Protein AF-A0A952LU15-F1 (afdb_monomer_lite)

Structure (mmCIF, N/CA/C/O backbone):
data_AF-A0A952LU15-F1
#
_entry.id   AF-A0A952LU15-F1
#
loop_
_atom_site.group_PDB
_atom_site.id
_atom_site.type_symbol
_atom_site.label_atom_id
_atom_site.label_alt_id
_atom_site.label_comp_id
_atom_site.label_asym_id
_atom_site.label_entity_id
_atom_site.label_seq_id
_atom_site.pdbx_PDB_ins_code
_atom_site.Cartn_x
_atom_site.Cartn_y
_atom_site.Cartn_z
_atom_site.occupancy
_atom_site.B_iso_or_equiv
_atom_site.auth_seq_id
_atom_site.auth_comp_id
_atom_site.auth_asym_id
_atom_site.auth_atom_id
_atom_site.pdbx_PDB_model_num
ATOM 1 N N . MET A 1 1 ? -23.553 -7.574 -10.386 1.00 35.62 1 MET A N 1
ATOM 2 C CA . MET A 1 1 ? -23.518 -7.958 -8.963 1.00 35.62 1 MET A CA 1
ATOM 3 C C . MET A 1 1 ? -22.961 -6.761 -8.238 1.00 35.62 1 MET A C 1
ATOM 5 O O . MET A 1 1 ? -21.798 -6.446 -8.437 1.00 35.62 1 MET A O 1
ATOM 9 N N . GLU A 1 2 ? -23.828 -6.014 -7.565 1.00 36.66 2 GLU A N 1
ATOM 10 C CA . GLU A 1 2 ? -23.420 -4.879 -6.743 1.00 36.66 2 GLU A CA 1
ATOM 11 C C . GLU A 1 2 ? -22.702 -5.457 -5.524 1.00 36.66 2 GLU A C 1
ATOM 13 O O . GLU A 1 2 ? -23.318 -6.110 -4.684 1.00 36.66 2 GLU A O 1
ATOM 18 N N . ASP A 1 3 ? -21.378 -5.313 -5.493 1.00 40.78 3 ASP A N 1
ATOM 19 C CA . ASP A 1 3 ? -20.584 -5.564 -4.296 1.00 40.78 3 ASP A CA 1
ATOM 20 C C . ASP A 1 3 ? -20.929 -4.441 -3.316 1.00 40.78 3 ASP A C 1
ATOM 22 O O . ASP A 1 3 ? -20.368 -3.344 -3.359 1.00 40.78 3 ASP A O 1
ATOM 26 N N . HIS A 1 4 ? -21.978 -4.659 -2.520 1.00 43.88 4 HIS A N 1
ATOM 27 C CA . HIS A 1 4 ? -22.275 -3.810 -1.380 1.00 43.88 4 HIS A CA 1
ATOM 28 C C . HIS A 1 4 ? -21.089 -3.939 -0.430 1.00 43.88 4 HIS A C 1
ATOM 30 O O . HIS A 1 4 ? -21.000 -4.901 0.332 1.00 43.88 4 HIS A O 1
ATOM 36 N N . GLY A 1 5 ? -20.159 -2.986 -0.550 1.00 58.34 5 GLY A N 1
ATOM 37 C CA . GLY A 1 5 ? -18.981 -2.879 0.293 1.00 58.34 5 GLY A CA 1
ATOM 38 C C . GLY A 1 5 ? -19.367 -3.140 1.741 1.00 58.34 5 GLY A C 1
ATOM 39 O O . GLY A 1 5 ? -20.328 -2.567 2.260 1.00 58.34 5 GLY A O 1
ATOM 40 N N . LYS A 1 6 ? -18.676 -4.099 2.355 1.00 68.69 6 LYS A N 1
ATOM 41 C CA . LYS A 1 6 ? -18.930 -4.476 3.737 1.00 68.69 6 LYS A CA 1
ATOM 42 C C . LYS A 1 6 ? -18.728 -3.233 4.606 1.00 68.69 6 LYS A C 1
ATOM 44 O O . LYS A 1 6 ? -17.612 -2.725 4.709 1.00 68.69 6 LYS A O 1
ATOM 49 N N . VAL A 1 7 ? -19.812 -2.752 5.207 1.00 76.88 7 VAL A N 1
ATOM 50 C CA . VAL A 1 7 ? -19.779 -1.608 6.120 1.00 76.88 7 VAL A CA 1
ATOM 51 C C . VAL A 1 7 ? -19.008 -2.021 7.369 1.00 76.88 7 VAL A C 1
ATOM 53 O O . VAL A 1 7 ? -19.266 -3.077 7.945 1.00 76.88 7 VAL A O 1
ATOM 56 N N . ILE A 1 8 ? -18.032 -1.206 7.767 1.00 81.44 8 ILE A N 1
ATOM 57 C CA . ILE A 1 8 ? -17.241 -1.449 8.974 1.00 81.44 8 ILE A CA 1
ATOM 58 C C . ILE A 1 8 ? -18.036 -0.927 10.170 1.00 81.44 8 ILE A C 1
ATOM 60 O O . ILE A 1 8 ? -18.213 0.286 10.330 1.00 81.44 8 ILE A O 1
ATOM 64 N N . GLU A 1 9 ? -18.501 -1.841 11.018 1.00 82.75 9 GLU A N 1
ATOM 65 C CA . GLU A 1 9 ? -19.379 -1.517 12.146 1.00 82.75 9 GLU A CA 1
ATOM 66 C C . GLU A 1 9 ? -18.651 -1.579 13.494 1.00 82.75 9 GLU A C 1
ATOM 68 O O . GLU A 1 9 ? -19.088 -0.960 14.470 1.00 82.75 9 GLU A O 1
ATOM 73 N N . THR A 1 10 ? -17.514 -2.281 13.555 1.00 85.69 10 THR A N 1
ATOM 74 C CA . THR A 1 10 ? -16.775 -2.517 14.803 1.00 85.69 10 THR A CA 1
ATOM 75 C C . THR A 1 10 ? -15.295 -2.113 14.726 1.00 85.69 10 THR A C 1
ATOM 77 O O . THR A 1 10 ? -14.683 -2.179 13.655 1.00 85.69 10 THR A O 1
ATOM 80 N N . PRO A 1 11 ? -14.670 -1.739 15.864 1.00 84.56 11 PRO A N 1
ATOM 81 C CA . PRO A 1 11 ? -13.227 -1.491 15.927 1.00 84.56 11 PRO A CA 1
ATOM 82 C C . PRO A 1 11 ? -12.385 -2.696 15.487 1.00 84.56 11 PRO A C 1
ATOM 84 O O . PRO A 1 11 ? -11.364 -2.529 14.827 1.00 84.56 11 PRO A O 1
ATOM 87 N N . THR A 1 12 ? -12.829 -3.914 15.802 1.00 87.88 12 THR A N 1
ATOM 88 C CA . THR A 1 12 ? -12.142 -5.156 15.422 1.00 87.88 12 THR A CA 1
ATOM 89 C C . THR A 1 12 ? -12.147 -5.376 13.911 1.00 87.88 12 THR A C 1
ATOM 91 O O . THR A 1 12 ? -11.122 -5.736 13.334 1.00 87.88 12 THR A O 1
ATOM 94 N N . GLU A 1 13 ? -13.275 -5.117 13.243 1.00 87.81 13 GLU A N 1
ATOM 95 C CA . GLU A 1 13 ? -13.348 -5.172 11.779 1.00 87.81 13 GLU A CA 1
ATOM 96 C C . GLU A 1 13 ? -12.461 -4.114 11.131 1.00 87.81 13 GLU A C 1
ATOM 98 O O . GLU A 1 13 ? -11.756 -4.422 10.172 1.00 87.81 13 GLU A O 1
ATOM 103 N N . LEU A 1 14 ? -12.426 -2.900 11.691 1.00 87.94 14 LEU A N 1
ATOM 104 C CA . LEU A 1 14 ? -11.531 -1.845 11.221 1.00 87.94 14 LEU A CA 1
ATOM 105 C C . LEU A 1 14 ? -10.063 -2.278 11.312 1.00 87.94 14 LEU A C 1
ATOM 107 O O . LEU A 1 14 ? -9.320 -2.132 10.346 1.00 87.94 14 LEU A O 1
ATOM 111 N N . VAL A 1 15 ? -9.647 -2.852 12.445 1.00 89.44 15 VAL A N 1
ATOM 112 C CA . VAL A 1 15 ? -8.288 -3.386 12.624 1.00 89.44 15 VAL A CA 1
ATOM 113 C C . VAL A 1 15 ? -7.988 -4.486 11.605 1.00 89.44 15 VAL A C 1
ATOM 115 O O . VAL A 1 15 ? -6.908 -4.484 11.019 1.00 89.44 15 VAL A O 1
ATOM 118 N N . SER A 1 16 ? -8.925 -5.405 11.358 1.00 90.19 16 SER A N 1
ATOM 119 C CA . SER A 1 16 ? -8.748 -6.467 10.359 1.00 90.19 16 SER A CA 1
ATOM 120 C C . SER A 1 16 ? -8.522 -5.895 8.959 1.00 90.19 16 SER A C 1
ATOM 122 O O . SER A 1 16 ? -7.542 -6.249 8.309 1.00 90.19 16 SER A O 1
ATOM 124 N N . VAL A 1 17 ? -9.380 -4.968 8.525 1.00 89.81 17 VAL A N 1
ATOM 125 C CA . VAL A 1 17 ? -9.277 -4.332 7.203 1.00 89.81 17 VAL A CA 1
ATOM 126 C C . VAL A 1 17 ? -7.977 -3.531 7.078 1.00 89.81 17 VAL A C 1
ATOM 128 O O . VAL A 1 17 ? -7.338 -3.558 6.030 1.00 89.81 17 VAL A O 1
ATOM 131 N N . LEU A 1 18 ? -7.538 -2.852 8.142 1.00 90.19 18 LEU A N 1
ATOM 132 C CA . LEU A 1 18 ? -6.274 -2.111 8.152 1.00 90.19 18 LEU A CA 1
ATOM 133 C C . LEU A 1 18 ? -5.040 -3.025 8.095 1.00 90.19 18 LEU A C 1
ATOM 135 O O . LEU A 1 18 ? -4.059 -2.667 7.444 1.00 90.19 18 LEU A O 1
ATOM 139 N N . ASN A 1 19 ? -5.075 -4.201 8.728 1.00 91.94 19 ASN A N 1
ATOM 140 C CA . ASN A 1 19 ? -4.007 -5.197 8.576 1.00 91.94 19 ASN A CA 1
ATOM 141 C C . ASN A 1 19 ? -3.934 -5.697 7.127 1.00 91.94 19 ASN A C 1
ATOM 143 O O . ASN A 1 19 ? -2.853 -5.711 6.541 1.00 91.94 19 ASN A O 1
ATOM 147 N N . ASP A 1 20 ? -5.080 -6.035 6.527 1.00 90.06 20 ASP A N 1
ATOM 148 C CA . ASP A 1 20 ? -5.144 -6.447 5.121 1.00 90.06 20 ASP A CA 1
ATOM 149 C C . ASP A 1 20 ? -4.645 -5.338 4.190 1.00 90.06 20 ASP A C 1
ATOM 151 O O . ASP A 1 20 ? -3.932 -5.601 3.223 1.00 90.06 20 ASP A O 1
ATOM 155 N N . PHE A 1 21 ? -4.983 -4.083 4.493 1.00 91.31 21 PHE A N 1
ATOM 156 C CA . PHE A 1 21 ? -4.515 -2.931 3.732 1.00 91.31 21 PHE A CA 1
ATOM 157 C C . PHE A 1 21 ? -3.003 -2.730 3.863 1.00 91.31 21 PHE A C 1
ATOM 159 O O . PHE A 1 21 ? -2.339 -2.472 2.861 1.00 91.31 21 PHE A O 1
ATOM 166 N N . THR A 1 22 ? -2.448 -2.921 5.062 1.00 91.38 22 THR A N 1
ATOM 167 C CA . THR A 1 22 ? -0.998 -2.856 5.307 1.00 91.38 22 THR A CA 1
ATOM 168 C C . THR A 1 22 ? -0.264 -3.908 4.476 1.00 91.38 22 THR A C 1
ATOM 170 O O . THR A 1 22 ? 0.638 -3.560 3.721 1.00 91.38 22 THR A O 1
ATOM 173 N N . ALA A 1 23 ? -0.722 -5.163 4.513 1.00 90.62 23 ALA A N 1
ATOM 174 C CA . ALA A 1 23 ? -0.133 -6.252 3.732 1.00 90.62 23 ALA A CA 1
ATOM 175 C C . ALA A 1 23 ? -0.181 -5.982 2.216 1.00 90.62 23 ALA A C 1
ATOM 177 O O . ALA A 1 23 ? 0.747 -6.307 1.480 1.00 90.62 23 ALA A O 1
ATOM 178 N N . VAL A 1 24 ? -1.252 -5.353 1.720 1.00 92.06 24 VAL A N 1
ATOM 179 C CA . VAL A 1 24 ? -1.347 -4.961 0.304 1.00 92.06 24 VAL A CA 1
ATOM 180 C C . VAL A 1 24 ? -0.351 -3.858 -0.054 1.00 92.06 24 VAL A C 1
ATOM 182 O O . VAL A 1 24 ? 0.196 -3.885 -1.155 1.00 92.06 24 VAL A O 1
ATOM 185 N N . LEU A 1 25 ? -0.088 -2.907 0.845 1.00 90.56 25 LEU A N 1
ATOM 186 C CA . LEU A 1 25 ? 0.926 -1.875 0.619 1.00 90.56 25 LEU A CA 1
ATOM 187 C C . LEU A 1 25 ? 2.349 -2.452 0.633 1.00 90.56 25 LEU A C 1
ATOM 189 O O . LEU A 1 25 ? 3.185 -2.000 -0.145 1.00 90.56 25 LEU A O 1
ATOM 193 N N . GLU A 1 26 ? 2.620 -3.465 1.454 1.00 90.50 26 GLU A N 1
ATOM 194 C CA . GLU A 1 26 ? 3.895 -4.197 1.431 1.00 90.50 26 GLU A CA 1
ATOM 195 C C . GLU A 1 26 ? 4.074 -4.952 0.104 1.00 90.50 26 GLU A C 1
ATOM 197 O O . GLU A 1 26 ? 5.098 -4.808 -0.561 1.00 90.50 26 GLU A O 1
ATOM 202 N N . LEU A 1 27 ? 3.038 -5.661 -0.362 1.00 89.69 27 LEU A N 1
ATOM 203 C CA . LEU A 1 27 ? 3.055 -6.321 -1.676 1.00 89.69 27 LEU A CA 1
ATOM 204 C C . LEU A 1 27 ? 3.216 -5.324 -2.836 1.00 89.69 27 LEU A C 1
ATOM 206 O O . LEU A 1 27 ? 3.870 -5.626 -3.834 1.00 89.69 27 LEU A O 1
ATOM 210 N N . GLU A 1 28 ? 2.633 -4.126 -2.725 1.00 88.31 28 GLU A N 1
ATOM 211 C CA . GLU A 1 28 ? 2.842 -3.032 -3.684 1.00 88.31 28 GLU A CA 1
ATOM 212 C C . GLU A 1 28 ? 4.305 -2.587 -3.697 1.00 88.31 28 GLU A C 1
ATOM 214 O O . GLU A 1 28 ? 4.877 -2.408 -4.771 1.00 88.31 28 GLU A O 1
ATOM 219 N N . GLN A 1 29 ? 4.929 -2.461 -2.526 1.00 88.44 29 GLN A N 1
ATOM 220 C CA . GLN A 1 29 ? 6.338 -2.104 -2.406 1.00 88.44 29 GLN A CA 1
ATOM 221 C C . GLN A 1 29 ? 7.234 -3.140 -3.097 1.00 88.44 29 GLN A C 1
ATOM 223 O O . GLN A 1 29 ? 8.092 -2.776 -3.903 1.00 88.44 29 GLN A O 1
ATOM 228 N N . GLU A 1 30 ? 6.997 -4.430 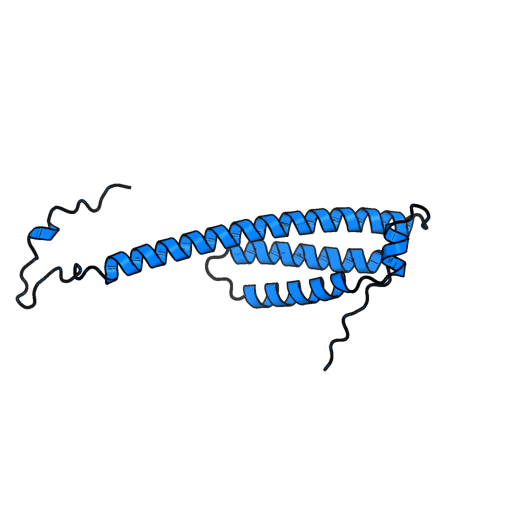-2.847 1.00 88.00 30 GLU A N 1
ATOM 229 C CA . GLU A 1 30 ? 7.716 -5.531 -3.498 1.00 88.00 30 GLU A CA 1
ATOM 230 C C . GLU A 1 30 ? 7.523 -5.517 -5.021 1.00 88.00 30 GLU A C 1
ATOM 232 O O . GLU A 1 30 ? 8.491 -5.616 -5.780 1.00 88.00 30 GLU A O 1
ATOM 237 N N . ALA A 1 31 ? 6.285 -5.320 -5.483 1.00 86.75 31 ALA A N 1
ATOM 238 C CA . ALA A 1 31 ? 5.965 -5.232 -6.903 1.00 86.75 31 ALA A CA 1
ATOM 239 C C . ALA A 1 31 ? 6.645 -4.037 -7.594 1.00 86.75 31 ALA A C 1
ATOM 241 O O . ALA A 1 31 ? 7.055 -4.161 -8.746 1.00 86.75 31 ALA A O 1
ATOM 242 N N . LEU A 1 32 ? 6.784 -2.898 -6.907 1.00 84.75 32 LEU A N 1
ATOM 243 C CA . LEU A 1 32 ? 7.440 -1.692 -7.428 1.00 84.75 32 LEU A CA 1
ATOM 244 C C . LEU A 1 32 ? 8.968 -1.801 -7.483 1.00 84.75 32 LEU A C 1
ATOM 246 O O . LEU A 1 32 ? 9.598 -1.091 -8.271 1.00 84.75 32 LEU A O 1
ATOM 250 N N . LEU A 1 33 ? 9.559 -2.663 -6.654 1.00 86.00 33 LEU A N 1
ATOM 251 C CA . LEU A 1 33 ? 10.988 -2.976 -6.677 1.00 86.00 33 LEU A CA 1
ATOM 252 C C . LEU A 1 33 ? 11.334 -4.052 -7.719 1.00 86.00 33 LEU A C 1
ATOM 254 O O . LEU A 1 33 ? 12.490 -4.153 -8.137 1.00 86.00 33 LEU A O 1
ATOM 258 N N . ALA A 1 34 ? 10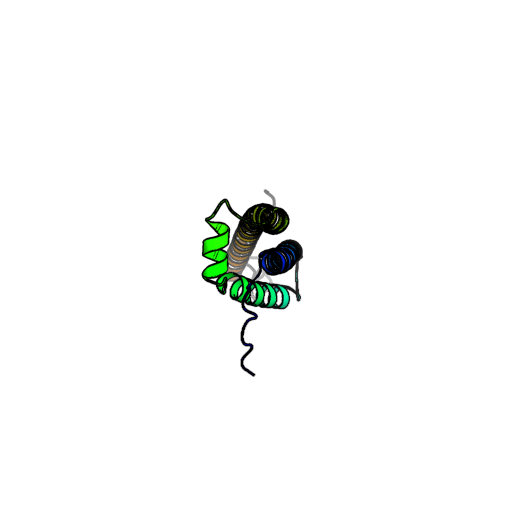.353 -4.841 -8.162 1.00 83.69 34 ALA A N 1
ATOM 259 C CA . ALA A 1 34 ? 10.549 -5.868 -9.174 1.00 83.69 34 ALA A CA 1
ATOM 260 C C . ALA A 1 34 ? 10.651 -5.270 -10.602 1.00 83.69 34 ALA A C 1
ATOM 262 O O . ALA A 1 34 ? 9.868 -4.391 -10.961 1.00 83.69 34 ALA A O 1
ATOM 263 N N . PRO A 1 35 ? 11.555 -5.771 -11.473 1.00 68.56 35 PRO A N 1
ATOM 264 C CA . PRO A 1 35 ? 11.753 -5.238 -12.832 1.00 68.56 35 PRO A CA 1
ATOM 265 C C . PRO A 1 35 ? 10.545 -5.383 -13.774 1.00 68.56 35 PRO A C 1
ATOM 267 O O . PRO A 1 35 ? 10.428 -4.635 -14.742 1.00 68.56 35 PRO A O 1
ATOM 270 N N . ALA A 1 36 ? 9.674 -6.361 -13.515 1.00 66.38 36 ALA A N 1
ATOM 271 C CA . ALA A 1 36 ? 8.435 -6.610 -14.246 1.00 66.38 36 ALA A CA 1
ATOM 272 C C . ALA A 1 36 ? 7.466 -7.357 -13.319 1.00 66.38 36 ALA A C 1
ATOM 274 O O . ALA A 1 36 ? 7.593 -8.566 -13.130 1.00 66.38 36 ALA A O 1
ATOM 275 N N . SER A 1 37 ? 6.534 -6.636 -12.694 1.00 70.44 37 SER A N 1
ATOM 276 C CA . SER A 1 37 ? 5.527 -7.249 -11.825 1.00 70.44 37 SER A CA 1
ATOM 277 C C . SER A 1 37 ? 4.190 -7.368 -12.547 1.00 70.44 37 SER A C 1
ATOM 279 O O . SER A 1 37 ? 3.455 -6.394 -12.680 1.00 70.44 37 SER A O 1
ATOM 281 N N . GLU A 1 38 ? 3.846 -8.590 -12.956 1.00 72.31 38 GLU A N 1
ATOM 282 C CA . GLU A 1 38 ? 2.510 -8.945 -13.469 1.00 72.31 38 GLU A CA 1
ATOM 283 C C . GLU A 1 38 ? 1.411 -8.824 -12.394 1.00 72.31 38 GLU A C 1
ATOM 285 O O . GLU A 1 38 ? 0.222 -8.900 -12.686 1.00 72.31 38 GLU A O 1
ATOM 290 N N . HIS A 1 39 ? 1.800 -8.617 -11.133 1.00 76.50 39 HIS A N 1
ATOM 291 C CA . HIS A 1 39 ? 0.898 -8.612 -9.985 1.00 76.50 39 HIS A CA 1
ATOM 292 C C . HIS A 1 39 ? 0.445 -7.201 -9.589 1.00 76.50 39 HIS A C 1
ATOM 294 O O . HIS A 1 39 ? -0.420 -7.069 -8.722 1.00 76.50 39 HIS A O 1
ATOM 300 N N . LEU A 1 40 ? 0.992 -6.149 -10.214 1.00 79.69 40 LEU A N 1
ATOM 301 C CA . LEU A 1 40 ? 0.699 -4.763 -9.842 1.00 79.69 40 LEU A CA 1
ATOM 302 C C . LEU A 1 40 ? -0.793 -4.425 -10.003 1.00 79.69 40 LEU A C 1
ATOM 304 O O . LEU A 1 40 ? -1.373 -3.822 -9.106 1.00 79.69 40 LEU A O 1
ATOM 308 N N . ASP A 1 41 ? -1.445 -4.889 -11.072 1.00 82.62 41 ASP A N 1
ATOM 309 C CA . ASP A 1 41 ? -2.879 -4.649 -11.298 1.00 82.62 41 ASP A CA 1
ATOM 310 C C . ASP A 1 41 ? -3.760 -5.322 -10.231 1.00 82.62 41 ASP A C 1
ATOM 312 O O . ASP A 1 41 ? -4.729 -4.735 -9.734 1.00 82.62 41 ASP A O 1
ATOM 316 N N . THR A 1 42 ? -3.393 -6.537 -9.816 1.00 83.38 42 THR A N 1
ATOM 317 C CA . THR A 1 42 ? -4.072 -7.270 -8.737 1.00 83.38 42 THR A CA 1
ATOM 318 C C . THR A 1 42 ? -3.916 -6.543 -7.402 1.00 83.38 42 THR A C 1
ATOM 320 O O . THR A 1 42 ? -4.889 -6.374 -6.663 1.00 83.38 42 THR A O 1
ATOM 323 N N . VAL A 1 43 ? -2.705 -6.063 -7.107 1.00 85.56 43 VAL A N 1
ATOM 324 C CA . VAL A 1 43 ? -2.404 -5.282 -5.900 1.00 85.56 43 VAL A CA 1
ATOM 325 C C . VAL A 1 43 ? -3.191 -3.970 -5.888 1.00 85.56 43 VAL A C 1
ATOM 327 O O . VAL A 1 43 ? -3.845 -3.655 -4.894 1.00 85.56 43 VAL A O 1
ATOM 330 N N . VAL A 1 44 ? -3.216 -3.241 -7.006 1.00 85.88 44 VAL A N 1
ATOM 331 C CA . VAL A 1 44 ? -3.963 -1.983 -7.150 1.00 85.88 44 VAL A CA 1
ATOM 332 C C . VAL A 1 44 ? -5.462 -2.210 -6.968 1.00 85.88 44 VAL A C 1
ATOM 334 O O . VAL A 1 44 ? -6.112 -1.444 -6.253 1.00 85.88 44 VAL A O 1
ATOM 337 N N . THR A 1 45 ? -6.018 -3.268 -7.556 1.00 85.25 45 THR A N 1
ATOM 338 C CA . THR A 1 45 ? -7.444 -3.599 -7.417 1.00 85.25 45 THR A CA 1
ATOM 339 C C . THR A 1 45 ? -7.801 -3.887 -5.959 1.00 85.25 45 THR A C 1
ATOM 341 O O . THR A 1 45 ? -8.764 -3.330 -5.428 1.00 85.25 45 THR A O 1
ATOM 344 N N . ARG A 1 46 ? -6.986 -4.694 -5.269 1.00 85.75 46 ARG A N 1
ATOM 345 C CA . ARG A 1 46 ? -7.200 -5.026 -3.854 1.00 85.75 46 ARG A CA 1
ATOM 346 C C . ARG A 1 46 ? -7.053 -3.803 -2.944 1.00 85.75 46 ARG A C 1
ATOM 348 O O . ARG A 1 46 ? -7.859 -3.625 -2.033 1.00 85.75 46 ARG A O 1
ATOM 355 N N . LYS A 1 47 ? -6.088 -2.923 -3.230 1.00 87.19 47 LYS A N 1
ATOM 356 C CA . LYS A 1 47 ? -5.897 -1.637 -2.540 1.00 87.19 47 LYS A CA 1
ATOM 357 C C . LYS A 1 47 ? -7.146 -0.756 -2.650 1.00 87.19 47 LYS A C 1
ATOM 359 O O . LYS A 1 47 ? -7.593 -0.214 -1.644 1.00 87.19 47 LYS A O 1
ATOM 364 N N . HIS A 1 48 ? -7.739 -0.648 -3.841 1.00 87.62 48 HIS A N 1
ATOM 365 C CA . HIS A 1 48 ? -8.958 0.141 -4.053 1.00 87.62 48 HIS A CA 1
ATOM 366 C C . HIS A 1 48 ? -10.169 -0.439 -3.318 1.00 87.62 48 HIS A C 1
ATOM 368 O O . HIS A 1 48 ? -10.893 0.316 -2.674 1.00 87.62 48 HIS A O 1
ATOM 374 N N . ALA A 1 49 ? -10.365 -1.759 -3.363 1.00 87.19 49 ALA A N 1
ATOM 375 C CA . ALA A 1 49 ? -11.466 -2.415 -2.657 1.00 87.19 49 ALA A CA 1
ATOM 376 C C . ALA A 1 49 ? -11.382 -2.198 -1.134 1.00 87.19 49 ALA A C 1
ATOM 378 O O . ALA A 1 49 ? -12.369 -1.840 -0.494 1.00 87.19 49 ALA A O 1
ATOM 379 N N . LEU A 1 50 ? -10.187 -2.340 -0.552 1.00 86.31 50 LEU A N 1
ATOM 380 C CA . LEU A 1 50 ? -9.966 -2.097 0.877 1.00 86.31 50 LEU A CA 1
ATOM 381 C C . LEU A 1 50 ? -10.120 -0.614 1.241 1.00 86.31 50 LEU A C 1
ATOM 383 O O . LEU A 1 50 ? -10.738 -0.299 2.254 1.00 86.31 50 LEU A O 1
ATOM 387 N N . LEU A 1 51 ? -9.644 0.310 0.398 1.00 87.25 51 LEU A N 1
ATOM 388 C CA . LEU A 1 51 ? -9.883 1.747 0.587 1.00 87.25 51 LEU A CA 1
ATOM 389 C C . LEU A 1 51 ? -11.370 2.091 0.570 1.00 87.25 51 LEU A C 1
ATOM 391 O O . LEU A 1 51 ? -11.809 2.927 1.354 1.00 87.25 51 LEU A O 1
ATOM 395 N N . GLN A 1 52 ? -12.157 1.456 -0.298 1.00 86.12 52 GLN A N 1
ATOM 396 C CA . GLN A 1 52 ? -13.606 1.641 -0.307 1.00 86.12 52 GLN A CA 1
ATOM 397 C C . GLN A 1 52 ? -14.239 1.174 1.006 1.00 86.12 52 GLN A C 1
ATOM 399 O O . GLN A 1 52 ? -15.054 1.908 1.555 1.00 86.12 52 GLN A O 1
ATOM 404 N N . GLN A 1 53 ? -13.819 0.028 1.550 1.00 84.94 53 GLN A N 1
ATOM 405 C CA . GLN A 1 53 ? -14.294 -0.453 2.855 1.00 84.94 53 GLN A CA 1
ATOM 406 C C . GLN A 1 53 ? -13.907 0.506 3.992 1.00 84.94 53 GLN A C 1
ATOM 408 O O . GLN A 1 53 ? -14.753 0.872 4.804 1.00 84.94 53 GLN A O 1
ATOM 413 N N . ILE A 1 54 ? -12.662 0.996 4.014 1.00 85.06 54 ILE A N 1
ATOM 414 C CA . ILE A 1 54 ? -12.191 1.977 5.010 1.00 85.06 54 ILE A CA 1
ATOM 415 C C . ILE A 1 54 ? -12.960 3.301 4.894 1.00 85.06 54 ILE A C 1
ATOM 417 O O . ILE A 1 54 ? -13.292 3.919 5.899 1.00 85.06 54 ILE A O 1
ATOM 421 N N . ASN A 1 55 ? -13.291 3.749 3.685 1.00 85.19 55 ASN A N 1
ATOM 422 C CA . ASN A 1 55 ? -14.059 4.981 3.492 1.00 85.19 55 ASN A CA 1
ATOM 423 C C . ASN A 1 55 ? -15.537 4.845 3.903 1.00 85.19 55 ASN A C 1
ATOM 425 O O . ASN A 1 55 ? -16.215 5.858 4.062 1.00 85.19 55 ASN A O 1
ATOM 429 N N . GLN A 1 56 ? -16.034 3.622 4.104 1.00 83.50 56 GLN A N 1
ATOM 430 C CA . GLN A 1 56 ? -17.403 3.324 4.542 1.00 83.50 56 GLN A CA 1
ATOM 431 C C . GLN A 1 56 ? -17.527 3.166 6.067 1.00 83.50 56 GLN A C 1
ATOM 433 O O . GLN A 1 56 ? -18.455 2.520 6.554 1.00 83.50 56 GLN A O 1
ATOM 438 N N . ILE A 1 57 ? -16.615 3.760 6.844 1.00 82.81 57 ILE A N 1
ATOM 439 C CA . ILE A 1 57 ? -16.709 3.764 8.308 1.00 82.81 57 ILE A CA 1
ATOM 440 C C . ILE A 1 57 ? -18.059 4.348 8.758 1.00 82.81 57 ILE A C 1
ATOM 442 O O . ILE A 1 57 ? -18.432 5.470 8.406 1.00 82.81 57 ILE A O 1
ATOM 446 N N . HIS A 1 58 ? -18.772 3.591 9.594 1.00 77.81 58 HIS A N 1
ATOM 447 C CA . HIS A 1 58 ? -20.085 3.982 10.091 1.00 77.81 58 HIS A CA 1
ATOM 448 C C . HIS A 1 58 ? -20.003 5.167 11.084 1.00 77.81 58 HIS A C 1
ATOM 450 O O . HIS A 1 58 ? -19.102 5.196 11.929 1.00 77.81 58 HIS A O 1
ATOM 456 N N . PRO A 1 59 ? -20.956 6.124 11.082 1.00 79.19 59 PRO A N 1
ATOM 457 C CA . PRO A 1 59 ? -20.932 7.284 11.982 1.00 79.19 59 PRO A CA 1
ATOM 458 C C . PRO A 1 59 ? -20.848 6.935 13.473 1.00 79.19 59 PRO A C 1
ATOM 460 O O . PRO A 1 59 ? -20.172 7.631 14.228 1.00 79.19 59 PRO A O 1
ATOM 463 N N . SER A 1 60 ? -21.478 5.837 13.902 1.00 76.44 60 SER A N 1
ATOM 464 C CA . SER A 1 60 ? -21.371 5.361 15.291 1.00 76.44 60 SER A CA 1
ATOM 465 C C . SER A 1 60 ? -19.944 4.936 15.650 1.00 76.44 60 SER A C 1
ATOM 467 O O . SER A 1 60 ? -19.512 5.139 16.783 1.00 76.44 60 SER A O 1
ATOM 469 N N . LEU A 1 61 ? -19.185 4.406 14.689 1.00 81.00 61 LEU A N 1
ATOM 470 C CA . LEU A 1 61 ? -17.782 4.056 14.868 1.00 81.00 61 LEU A CA 1
ATOM 471 C C . LEU A 1 61 ? -16.906 5.317 14.904 1.00 81.00 61 LEU A C 1
ATOM 473 O O . LEU A 1 61 ? -16.023 5.405 15.749 1.00 81.00 61 LEU A O 1
ATOM 477 N N . ILE A 1 62 ? -17.196 6.333 14.079 1.00 78.62 62 ILE A N 1
ATOM 478 C CA . ILE A 1 62 ? -16.536 7.657 14.147 1.00 78.62 62 ILE A CA 1
ATOM 479 C C . ILE A 1 62 ? -16.759 8.312 15.513 1.00 78.62 62 ILE A C 1
ATOM 481 O O . ILE A 1 62 ? -15.831 8.853 16.121 1.00 78.62 62 ILE A O 1
ATOM 485 N N . GLN A 1 63 ? -17.992 8.242 16.010 1.00 78.50 63 GLN A N 1
ATOM 486 C CA . GLN A 1 63 ? -18.350 8.779 17.313 1.00 78.50 63 GLN A CA 1
ATOM 487 C C . GLN A 1 63 ? -17.609 8.041 18.430 1.00 78.50 63 GLN A C 1
ATOM 489 O O . GLN A 1 63 ? -17.000 8.696 19.273 1.00 78.50 63 GLN A O 1
ATOM 494 N N . LYS A 1 64 ? -17.570 6.701 18.387 1.00 75.38 64 LYS A N 1
ATOM 495 C CA . LYS A 1 64 ? -16.753 5.897 19.305 1.00 75.38 64 LYS A CA 1
ATOM 496 C C . LYS A 1 64 ? -15.276 6.288 19.222 1.00 75.38 64 LYS A C 1
ATOM 498 O O . LYS A 1 64 ? -14.680 6.546 20.255 1.00 75.38 64 LYS A O 1
ATOM 503 N N . MET A 1 65 ? -14.706 6.451 18.019 1.00 72.50 65 MET A N 1
ATOM 504 C CA . MET A 1 65 ? -13.315 6.910 17.782 1.00 72.50 65 MET A CA 1
ATOM 505 C C . MET A 1 65 ? -12.960 8.245 18.429 1.00 72.50 65 MET A C 1
ATOM 507 O O . MET A 1 65 ? -11.783 8.494 18.713 1.00 72.50 65 MET A O 1
ATOM 511 N N . SER A 1 66 ? -13.965 9.075 18.684 1.00 73.31 66 SER A N 1
ATOM 512 C CA . SER A 1 66 ? -13.811 10.415 19.240 1.00 73.31 66 SER A CA 1
ATOM 513 C C . SER A 1 66 ? -14.074 10.478 20.748 1.00 73.31 66 SER A C 1
ATOM 515 O O . SER A 1 66 ? -13.800 11.509 21.359 1.00 73.31 66 SER A O 1
ATOM 517 N N . GLN A 1 67 ? -14.594 9.408 21.360 1.00 69.38 67 GLN A N 1
ATOM 518 C CA . GLN A 1 67 ? -14.960 9.377 22.775 1.00 69.38 67 GLN A CA 1
ATOM 519 C C . GLN A 1 67 ? -13.980 8.510 23.586 1.00 69.38 67 GLN A C 1
ATOM 521 O O . GLN A 1 67 ? -13.674 7.390 23.185 1.00 69.38 67 GLN A O 1
ATOM 526 N N . PRO A 1 68 ? -13.489 8.992 24.743 1.00 58.81 68 PRO A N 1
ATOM 527 C CA . PRO A 1 68 ? -12.615 8.215 25.625 1.00 58.81 68 PRO A CA 1
ATOM 528 C C . PRO A 1 68 ? -13.366 7.158 26.458 1.00 58.81 68 PRO A C 1
ATOM 530 O O . PRO A 1 68 ? -12.735 6.390 27.179 1.00 58.81 68 PRO A O 1
ATOM 533 N N . GLU A 1 69 ? -14.697 7.110 26.372 1.00 62.88 69 GLU A N 1
ATOM 534 C CA . GLU A 1 69 ? -15.547 6.200 27.140 1.00 62.88 69 GLU A CA 1
ATOM 535 C C . GLU A 1 69 ? -15.970 5.012 26.267 1.00 62.88 69 GLU A C 1
ATOM 537 O O . GLU A 1 69 ? -16.967 5.051 25.548 1.00 62.88 69 GLU A O 1
ATOM 542 N N . GLY A 1 70 ? -15.172 3.948 26.310 1.00 65.38 70 GLY A N 1
ATOM 543 C CA . GLY A 1 70 ? -15.452 2.670 25.661 1.00 65.38 70 GLY A CA 1
ATOM 544 C C . GLY A 1 70 ? -15.105 1.511 26.590 1.00 65.38 70 GLY A C 1
ATOM 545 O O . GLY A 1 70 ? -14.382 1.684 27.572 1.00 65.38 70 GLY A O 1
ATOM 546 N N . ASN A 1 71 ? -15.612 0.314 26.288 1.00 75.81 71 ASN A N 1
ATOM 547 C CA . ASN A 1 71 ? -15.133 -0.894 26.959 1.00 75.81 71 ASN A CA 1
ATOM 548 C C . ASN A 1 71 ? -13.618 -1.048 26.702 1.00 75.81 71 ASN A C 1
ATOM 550 O O . ASN A 1 71 ? -13.129 -0.642 25.647 1.00 75.81 71 ASN A O 1
ATOM 554 N N . GLY A 1 72 ? -12.870 -1.621 27.649 1.00 77.38 72 GLY A N 1
ATOM 555 C CA . GLY A 1 72 ? -11.402 -1.675 27.584 1.00 77.38 72 GLY A CA 1
ATOM 556 C C . GLY A 1 72 ? -10.855 -2.327 26.307 1.00 77.38 72 GLY A C 1
ATOM 557 O O . GLY A 1 72 ? -9.827 -1.891 25.798 1.00 77.38 72 GLY A O 1
ATOM 558 N N . ASP A 1 73 ? -11.571 -3.312 25.758 1.00 82.56 73 ASP A N 1
ATOM 559 C CA . ASP A 1 73 ? -11.222 -3.982 24.498 1.00 82.56 73 ASP A CA 1
ATOM 560 C C . ASP A 1 73 ? -11.442 -3.079 23.269 1.00 82.56 73 ASP A C 1
ATOM 562 O O . ASP A 1 73 ? -10.531 -2.907 22.461 1.00 82.56 73 ASP A O 1
ATOM 566 N N . ASP A 1 74 ? -12.591 -2.394 23.174 1.00 81.62 74 ASP A N 1
ATOM 567 C CA . ASP A 1 74 ? -12.871 -1.431 22.094 1.00 81.62 74 ASP A CA 1
ATOM 568 C C . ASP A 1 74 ? -11.791 -0.334 22.058 1.00 81.62 74 ASP A C 1
ATOM 570 O O . ASP A 1 74 ? -11.248 -0.025 20.995 1.00 81.62 74 ASP A O 1
ATOM 574 N N . LEU A 1 75 ? -11.410 0.202 23.224 1.00 81.31 75 LEU A N 1
ATOM 575 C CA . LEU A 1 75 ? -10.351 1.210 23.336 1.00 81.31 75 LEU A CA 1
ATOM 576 C C . LEU A 1 75 ? -8.995 0.685 22.841 1.00 81.31 75 LEU A C 1
ATOM 578 O O . LEU A 1 75 ? -8.290 1.399 22.125 1.00 81.31 75 LEU A O 1
ATOM 582 N N . GLN A 1 76 ? -8.633 -0.559 23.171 1.00 86.06 76 GLN A N 1
ATOM 583 C CA . GLN A 1 76 ? -7.402 -1.183 22.675 1.00 86.06 76 GLN A CA 1
ATOM 584 C C . GLN A 1 76 ? -7.422 -1.357 21.154 1.00 86.06 76 GLN A C 1
ATOM 586 O O . GLN A 1 76 ? -6.445 -1.008 20.487 1.00 86.06 76 GLN A O 1
ATOM 591 N N . GLN A 1 77 ? -8.536 -1.828 20.585 1.00 87.81 77 GLN A N 1
ATOM 592 C CA . GLN A 1 77 ? -8.667 -1.957 19.131 1.00 87.81 77 GLN A CA 1
ATOM 593 C C . GLN A 1 77 ? -8.580 -0.600 18.429 1.00 87.81 77 GLN A C 1
ATOM 595 O O . GLN A 1 77 ? -8.004 -0.495 17.351 1.00 87.81 77 GLN A O 1
ATOM 600 N N . MET A 1 78 ? -9.081 0.468 19.044 1.00 84.06 78 MET A N 1
ATOM 601 C CA . MET A 1 78 ? -9.005 1.814 18.474 1.00 84.06 78 MET A CA 1
ATOM 602 C C . MET A 1 78 ? -7.597 2.409 18.528 1.00 84.06 78 MET A C 1
ATOM 604 O O . MET A 1 78 ? -7.190 3.092 17.587 1.00 84.06 78 MET A O 1
ATOM 608 N N . VAL A 1 79 ? -6.841 2.153 19.600 1.00 86.19 79 VAL A N 1
ATOM 609 C CA . VAL A 1 79 ? -5.412 2.504 19.659 1.00 86.19 79 VAL A CA 1
ATOM 610 C C . VAL A 1 79 ? -4.665 1.777 18.545 1.00 86.19 79 VAL A C 1
ATOM 612 O O . VAL A 1 79 ? -3.983 2.417 17.746 1.00 86.19 79 VAL A O 1
ATOM 615 N N . ARG A 1 80 ? -4.896 0.468 18.409 1.00 88.50 80 ARG A N 1
ATOM 616 C CA . ARG A 1 80 ? -4.292 -0.344 17.351 1.00 88.50 80 ARG A CA 1
ATOM 617 C C . ARG A 1 80 ? -4.682 0.128 15.949 1.00 88.50 80 ARG A C 1
ATOM 619 O O . ARG A 1 80 ? -3.833 0.194 15.067 1.00 88.50 80 ARG A O 1
ATOM 626 N N . ALA A 1 81 ? -5.941 0.500 15.731 1.00 87.06 81 ALA A N 1
ATOM 627 C CA . ALA A 1 81 ? -6.394 1.053 14.457 1.00 87.06 81 ALA A CA 1
ATOM 628 C C . ALA A 1 81 ? -5.655 2.359 14.115 1.00 87.06 81 ALA A C 1
ATOM 630 O O . ALA A 1 81 ? -5.221 2.535 12.979 1.00 87.06 81 ALA A O 1
ATOM 631 N N . LYS A 1 82 ? -5.447 3.256 15.091 1.00 85.38 82 LYS A N 1
ATOM 632 C CA . LYS A 1 82 ? -4.666 4.491 14.888 1.00 85.38 82 LYS A CA 1
ATOM 633 C C . LYS A 1 82 ? -3.211 4.201 14.521 1.00 85.38 82 LYS A C 1
ATOM 635 O O . LYS A 1 82 ? -2.675 4.844 13.621 1.00 85.38 82 LYS A O 1
ATOM 640 N N . GLU A 1 83 ? -2.582 3.242 15.192 1.00 88.75 83 GLU A N 1
ATOM 641 C CA . GLU A 1 83 ? -1.219 2.805 14.871 1.00 88.75 83 GLU A CA 1
ATOM 642 C C . GLU A 1 83 ? -1.136 2.246 13.448 1.00 88.75 83 GLU A C 1
ATOM 644 O O . GLU A 1 83 ? -0.300 2.693 12.664 1.00 88.75 83 GLU A O 1
ATOM 649 N N . LEU A 1 84 ? -2.059 1.357 13.070 1.00 89.25 84 LEU A N 1
ATOM 650 C CA . LEU A 1 84 ? -2.110 0.781 11.726 1.00 89.25 84 LEU A CA 1
ATOM 651 C C . LEU A 1 84 ? -2.358 1.835 10.643 1.00 89.25 84 LEU A C 1
ATOM 653 O O . LEU A 1 84 ? -1.737 1.769 9.587 1.00 89.25 84 LEU A O 1
ATOM 657 N N . ILE A 1 85 ? -3.202 2.841 10.895 1.00 88.69 85 ILE A N 1
ATOM 658 C CA . ILE A 1 85 ? -3.398 3.966 9.967 1.00 88.69 85 ILE A CA 1
ATOM 659 C C . ILE A 1 85 ? -2.082 4.722 9.746 1.00 88.69 85 ILE A C 1
ATOM 661 O O . ILE A 1 85 ? -1.753 5.069 8.610 1.00 88.69 85 ILE A O 1
ATOM 665 N N . ASN A 1 86 ? -1.310 4.969 10.806 1.00 88.19 86 ASN A N 1
ATOM 666 C CA . ASN A 1 86 ? -0.008 5.624 10.681 1.00 88.19 86 ASN A CA 1
ATOM 667 C C . ASN A 1 86 ? 0.972 4.774 9.863 1.00 88.19 86 ASN A C 1
ATOM 669 O O . ASN A 1 86 ? 1.634 5.309 8.973 1.00 88.19 86 ASN A O 1
ATOM 673 N N . THR A 1 87 ? 1.006 3.463 10.101 1.00 90.12 87 THR A N 1
ATOM 674 C CA . THR A 1 87 ? 1.811 2.512 9.323 1.00 90.12 87 THR A CA 1
ATOM 675 C C . THR A 1 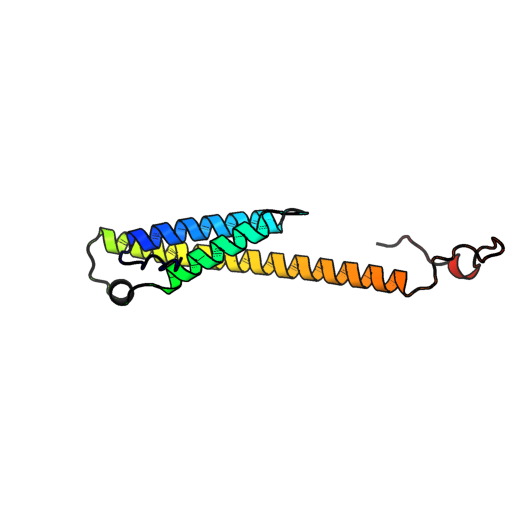87 ? 1.401 2.500 7.849 1.00 90.12 87 THR A C 1
ATOM 677 O O . THR A 1 87 ? 2.245 2.679 6.973 1.00 90.12 87 THR A O 1
ATOM 680 N N . CYS A 1 88 ? 0.103 2.412 7.552 1.00 91.00 88 CYS A N 1
ATOM 681 C CA . CYS A 1 88 ? -0.418 2.477 6.184 1.00 91.00 88 CYS A CA 1
ATOM 682 C C . CYS A 1 88 ? -0.022 3.785 5.483 1.00 91.00 88 CYS A C 1
ATOM 684 O O . CYS A 1 88 ? 0.393 3.782 4.325 1.00 91.00 88 CYS A O 1
ATOM 686 N N . ASN A 1 89 ? -0.115 4.918 6.186 1.00 88.75 89 ASN A N 1
ATOM 687 C CA . ASN A 1 89 ? 0.294 6.216 5.652 1.00 88.75 89 ASN A CA 1
ATOM 688 C C . ASN A 1 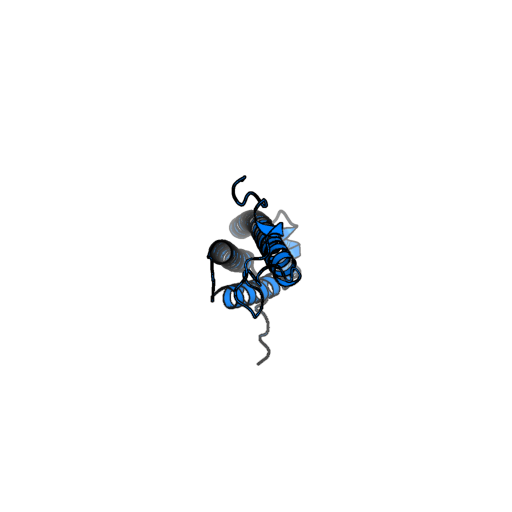89 ? 1.792 6.265 5.336 1.00 88.75 89 ASN A C 1
ATOM 690 O O . ASN A 1 89 ? 2.179 6.884 4.343 1.00 88.75 89 ASN A O 1
ATOM 694 N N . GLN A 1 90 ? 2.624 5.626 6.158 1.00 92.31 90 GLN A N 1
ATOM 695 C CA . GLN A 1 90 ? 4.058 5.538 5.921 1.00 92.31 90 GLN A CA 1
ATOM 696 C C . GLN A 1 90 ? 4.366 4.695 4.677 1.00 92.31 90 GLN A C 1
ATOM 698 O O . GLN A 1 90 ? 4.992 5.216 3.754 1.00 92.31 90 GLN A O 1
ATOM 703 N N . HIS A 1 91 ? 3.845 3.466 4.583 1.00 89.75 91 HIS A N 1
ATOM 704 C CA . HIS A 1 91 ? 4.049 2.623 3.398 1.00 89.75 91 HIS A CA 1
ATOM 705 C C . HIS A 1 91 ? 3.532 3.290 2.121 1.00 89.75 91 HIS A C 1
ATOM 707 O O . HIS A 1 91 ? 4.207 3.289 1.096 1.00 89.75 91 HIS A O 1
ATOM 713 N N . ASN A 1 92 ? 2.370 3.947 2.169 1.00 88.75 92 ASN A N 1
ATOM 714 C CA . ASN A 1 92 ? 1.837 4.634 0.996 1.00 88.75 92 ASN A CA 1
ATOM 715 C C . ASN A 1 92 ? 2.727 5.809 0.540 1.00 88.75 92 ASN A C 1
ATOM 717 O O . ASN A 1 92 ? 2.849 6.059 -0.660 1.00 88.75 92 ASN A O 1
ATOM 721 N N . ARG A 1 93 ? 3.381 6.524 1.470 1.00 91.50 93 ARG A N 1
ATOM 722 C CA . ARG A 1 93 ? 4.370 7.563 1.126 1.00 91.50 93 ARG A CA 1
ATOM 723 C C . ARG A 1 93 ? 5.613 6.963 0.477 1.00 91.50 93 ARG A C 1
ATOM 725 O O . ARG A 1 93 ? 6.089 7.507 -0.517 1.00 91.50 93 ARG A O 1
ATOM 732 N N . GLU A 1 94 ? 6.118 5.859 1.016 1.00 92.88 94 GLU A N 1
ATOM 733 C CA . GLU A 1 94 ? 7.282 5.152 0.472 1.00 92.88 94 GLU A CA 1
ATOM 734 C C . GLU A 1 94 ? 7.002 4.607 -0.932 1.00 92.88 94 GLU A C 1
ATOM 736 O O . GLU A 1 94 ? 7.759 4.886 -1.864 1.00 92.88 94 GLU A O 1
ATOM 741 N N . ASN A 1 95 ? 5.863 3.940 -1.124 1.00 90.25 95 ASN A N 1
ATOM 742 C CA . ASN A 1 95 ? 5.426 3.447 -2.430 1.00 90.25 95 ASN A CA 1
ATOM 743 C C . ASN A 1 95 ? 5.259 4.598 -3.430 1.00 90.25 95 ASN A C 1
ATOM 745 O O . ASN A 1 95 ? 5.705 4.501 -4.573 1.00 90.25 95 ASN A O 1
ATOM 749 N N . GLY A 1 96 ? 4.701 5.733 -2.996 1.00 88.25 96 GLY A N 1
ATOM 750 C CA . GLY A 1 96 ? 4.613 6.940 -3.820 1.00 88.25 96 GLY A CA 1
ATOM 751 C C . GLY A 1 96 ? 5.982 7.468 -4.270 1.00 88.25 96 GLY A C 1
ATOM 752 O O . GLY A 1 96 ? 6.140 7.873 -5.426 1.00 88.25 96 GLY A O 1
ATOM 753 N N . ALA A 1 97 ? 6.989 7.426 -3.394 1.00 90.38 97 ALA A N 1
ATOM 754 C CA . ALA A 1 97 ? 8.357 7.808 -3.738 1.00 90.38 97 ALA A CA 1
ATOM 755 C C . ALA A 1 97 ? 8.986 6.844 -4.761 1.00 90.38 97 ALA A C 1
ATOM 757 O O . ALA A 1 97 ? 9.604 7.304 -5.726 1.00 90.38 97 ALA A O 1
ATOM 758 N N . LEU A 1 98 ? 8.771 5.532 -4.607 1.00 88.56 98 LEU A N 1
ATOM 759 C CA . LEU A 1 98 ? 9.233 4.513 -5.558 1.00 88.56 98 LEU A CA 1
ATOM 760 C C . LEU A 1 98 ? 8.601 4.696 -6.944 1.00 88.56 98 LEU A C 1
ATOM 762 O O . LEU A 1 98 ? 9.310 4.709 -7.951 1.00 88.56 98 LEU A O 1
ATOM 766 N N . VAL A 1 99 ? 7.287 4.931 -7.011 1.00 88.81 99 VAL A N 1
ATOM 767 C CA . VAL A 1 99 ? 6.590 5.228 -8.275 1.00 88.81 99 VAL A CA 1
ATOM 768 C C . VAL A 1 99 ? 7.184 6.468 -8.946 1.00 88.81 99 VAL A C 1
ATOM 770 O O . VAL A 1 99 ? 7.484 6.448 -10.142 1.00 88.81 99 VAL A O 1
ATOM 773 N N . ALA A 1 100 ? 7.399 7.548 -8.189 1.00 86.25 100 ALA A N 1
ATOM 774 C CA . ALA A 1 100 ? 7.986 8.775 -8.722 1.00 86.25 100 ALA A CA 1
ATOM 775 C C . ALA A 1 100 ? 9.409 8.550 -9.266 1.00 86.25 100 ALA A C 1
ATOM 777 O O . ALA A 1 100 ? 9.760 9.072 -10.330 1.00 86.25 100 ALA A O 1
ATOM 778 N N . GLN A 1 101 ? 10.217 7.744 -8.573 1.00 88.12 101 GLN A N 1
ATOM 779 C CA . GLN A 1 101 ? 11.551 7.354 -9.021 1.00 88.12 101 GLN A CA 1
ATOM 780 C C . GLN A 1 101 ? 11.499 6.532 -10.316 1.00 88.12 101 GLN A C 1
ATOM 782 O O . GLN A 1 101 ? 12.185 6.881 -11.280 1.00 88.12 101 GLN A O 1
ATOM 787 N N . ASN A 1 102 ? 10.654 5.502 -10.378 1.00 86.50 102 ASN A N 1
ATOM 788 C CA . ASN A 1 102 ? 10.494 4.653 -11.561 1.00 86.50 102 ASN A CA 1
ATOM 789 C C . ASN A 1 102 ? 10.030 5.469 -12.779 1.00 86.50 102 ASN A C 1
ATOM 791 O O . ASN A 1 102 ? 10.596 5.345 -13.867 1.00 86.50 102 ASN A O 1
ATOM 795 N N . LEU A 1 103 ? 9.087 6.400 -12.594 1.00 87.50 103 LEU A N 1
ATOM 796 C CA . LEU A 1 103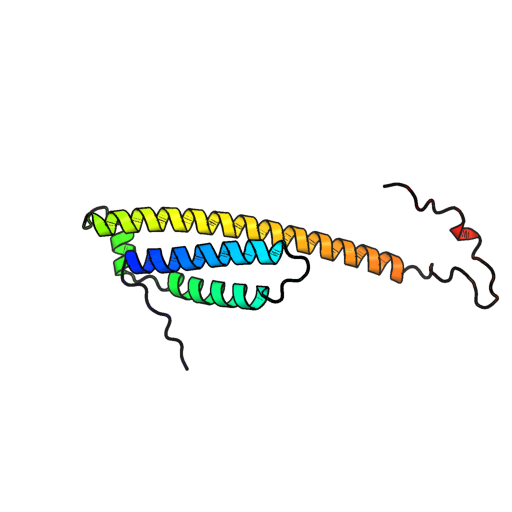 ? 8.657 7.327 -13.647 1.00 87.50 103 LEU A CA 1
ATOM 797 C C . LEU A 1 103 ? 9.791 8.240 -14.130 1.00 87.50 103 LEU A C 1
ATOM 799 O O . LEU A 1 103 ? 9.905 8.505 -15.330 1.00 87.50 103 LEU A O 1
ATOM 803 N N . LYS A 1 104 ? 10.645 8.729 -13.224 1.00 87.12 104 LYS A N 1
ATOM 804 C CA . LYS A 1 104 ? 11.812 9.550 -13.583 1.00 87.12 104 LYS A CA 1
ATOM 805 C C . LYS A 1 104 ? 12.827 8.758 -14.410 1.00 87.12 104 LYS A C 1
ATOM 807 O O . LYS A 1 104 ? 13.355 9.299 -15.386 1.00 87.12 104 LYS A O 1
ATOM 812 N N . ILE A 1 105 ? 13.076 7.498 -14.050 1.00 86.31 105 ILE A N 1
ATOM 813 C CA . ILE A 1 105 ? 13.950 6.591 -14.806 1.00 86.31 105 ILE A CA 1
ATOM 814 C C . ILE A 1 105 ? 13.356 6.353 -16.193 1.00 86.31 105 ILE A C 1
ATOM 816 O O . ILE A 1 105 ? 14.028 6.605 -17.188 1.00 86.31 105 ILE A O 1
ATOM 820 N N . PHE A 1 106 ? 12.075 5.994 -16.278 1.00 86.62 106 PHE A N 1
ATOM 821 C CA . PHE A 1 106 ? 11.394 5.741 -17.547 1.00 86.62 106 PHE A CA 1
ATOM 822 C C . PHE A 1 106 ? 11.426 6.954 -18.488 1.00 86.62 106 PHE A C 1
ATOM 824 O O . PHE A 1 106 ? 11.790 6.834 -19.657 1.00 86.62 106 PHE A O 1
ATOM 831 N N . ARG A 1 107 ? 11.138 8.156 -17.970 1.00 88.12 107 ARG A N 1
ATOM 832 C CA . ARG A 1 107 ? 11.240 9.410 -18.738 1.00 88.12 107 ARG A CA 1
ATOM 833 C C . ARG A 1 107 ? 12.664 9.682 -19.220 1.00 88.12 107 ARG A C 1
ATOM 835 O O . ARG A 1 107 ? 12.845 10.138 -20.347 1.00 88.12 107 ARG A O 1
ATOM 842 N N . SER A 1 108 ? 13.667 9.403 -18.389 1.00 84.88 108 SER A N 1
ATOM 843 C CA . SER A 1 108 ? 15.080 9.541 -18.765 1.00 84.88 108 SER A CA 1
ATOM 844 C C . SER A 1 108 ? 15.462 8.555 -19.871 1.00 84.88 108 SER A C 1
ATOM 846 O O . SER A 1 108 ? 16.084 8.964 -20.849 1.00 84.88 108 SER A O 1
ATOM 848 N N . SER A 1 109 ? 15.022 7.299 -19.770 1.00 84.19 109 SER A N 1
ATOM 849 C CA . SER A 1 109 ? 15.249 6.265 -20.784 1.00 84.19 109 SER A CA 1
ATOM 850 C C . SER A 1 109 ? 14.574 6.602 -22.112 1.00 84.19 109 SER A C 1
ATOM 852 O O . SER A 1 109 ? 15.216 6.515 -23.154 1.00 84.19 109 SER A O 1
ATOM 854 N N . ILE A 1 110 ? 13.323 7.077 -22.093 1.00 86.19 110 ILE A N 1
ATOM 855 C CA . ILE A 1 110 ? 12.647 7.576 -23.301 1.00 86.19 110 ILE A CA 1
ATOM 856 C C . ILE A 1 110 ? 13.406 8.765 -23.884 1.00 86.19 110 ILE A C 1
ATOM 858 O O . ILE A 1 110 ? 13.658 8.793 -25.079 1.00 86.19 110 ILE A O 1
ATOM 862 N N . SER A 1 111 ? 13.793 9.745 -23.065 1.00 82.62 111 SER A N 1
ATOM 863 C CA . SER A 1 111 ? 14.549 10.911 -23.536 1.00 82.62 111 SER A CA 1
ATOM 864 C C . SER A 1 111 ? 15.867 10.497 -24.195 1.00 82.62 111 SER A C 1
ATOM 866 O O . SER A 1 111 ? 16.220 11.019 -25.252 1.00 82.62 111 SER A O 1
ATOM 868 N N . PHE A 1 112 ? 16.568 9.519 -23.618 1.00 78.06 112 PHE A N 1
ATOM 869 C CA . PHE A 1 112 ? 17.770 8.938 -24.202 1.00 78.06 112 PHE A CA 1
ATOM 870 C C . PHE A 1 112 ? 17.476 8.251 -25.540 1.00 78.06 112 PHE A C 1
ATOM 872 O O . PHE A 1 112 ? 18.116 8.580 -26.536 1.00 78.06 112 PHE A O 1
ATOM 879 N N . LEU A 1 113 ? 16.490 7.352 -25.603 1.00 79.31 113 LEU A N 1
ATOM 880 C CA . LEU A 1 113 ? 16.115 6.664 -26.843 1.00 79.31 113 LEU A CA 1
ATOM 881 C C . LEU A 1 113 ? 15.686 7.659 -27.927 1.00 79.31 113 LEU A C 1
ATOM 883 O O . LEU A 1 113 ? 16.235 7.634 -29.021 1.00 79.31 113 LEU A O 1
ATOM 887 N N . SER A 1 114 ? 14.809 8.610 -27.608 1.00 77.75 114 SER A N 1
ATOM 888 C CA . SER A 1 114 ? 14.359 9.656 -28.532 1.00 77.75 114 SER A CA 1
ATOM 889 C C . SER A 1 114 ? 15.507 10.535 -29.030 1.00 77.75 114 SER A C 1
ATOM 891 O O . SER A 1 114 ? 15.538 10.897 -30.203 1.00 77.75 114 SER A O 1
ATOM 893 N N . ARG A 1 115 ? 16.486 10.876 -28.178 1.00 72.31 115 ARG A N 1
ATOM 894 C CA . ARG A 1 115 ? 17.685 11.622 -28.604 1.00 72.31 115 ARG A CA 1
ATOM 895 C C . ARG A 1 115 ? 18.558 10.823 -29.568 1.00 72.31 115 ARG A C 1
ATOM 897 O O . ARG A 1 115 ? 19.120 11.423 -30.477 1.00 72.31 115 ARG A O 1
ATOM 904 N N . ASN A 1 116 ? 18.674 9.511 -29.376 1.00 66.50 116 ASN A N 1
ATOM 905 C CA . ASN A 1 116 ? 19.466 8.643 -30.249 1.00 66.50 116 ASN A CA 1
ATOM 906 C C . ASN A 1 116 ? 18.718 8.253 -31.536 1.00 66.50 116 ASN A C 1
ATOM 908 O O . ASN A 1 116 ? 19.358 8.074 -32.560 1.00 66.50 116 ASN A O 1
ATOM 912 N N . MET A 1 117 ? 17.383 8.181 -31.514 1.00 63.88 117 MET A N 1
ATOM 913 C CA . MET A 1 117 ? 16.555 7.888 -32.694 1.00 63.88 117 MET A CA 1
ATOM 914 C C . MET A 1 117 ? 16.337 9.109 -33.598 1.00 63.88 117 MET A C 1
ATOM 916 O O . MET A 1 117 ? 16.260 8.959 -34.811 1.00 63.88 117 MET A O 1
ATOM 920 N N . ASN A 1 118 ? 16.257 10.320 -33.031 1.00 56.88 118 ASN A N 1
ATOM 921 C CA . ASN A 1 118 ? 16.164 11.565 -33.810 1.00 56.88 118 ASN A CA 1
ATOM 922 C C . ASN A 1 118 ? 17.519 12.025 -34.363 1.00 56.88 118 ASN A C 1
ATOM 924 O O . ASN A 1 118 ? 17.580 12.920 -35.206 1.00 56.88 118 ASN A O 1
ATOM 928 N N . GLN A 1 119 ? 18.619 11.444 -33.882 1.00 53.47 119 GLN A N 1
ATOM 929 C CA . GLN A 1 119 ? 19.892 11.548 -34.571 1.00 53.47 119 GLN A CA 1
ATOM 930 C C . GLN A 1 119 ? 19.868 10.513 -35.697 1.00 53.47 119 GLN A C 1
ATOM 932 O O . GLN A 1 119 ? 19.941 9.318 -35.440 1.00 53.47 119 GLN A O 1
ATOM 937 N N . HIS A 1 120 ? 19.853 10.969 -36.949 1.00 50.41 120 HIS A N 1
ATOM 938 C CA . HIS A 1 120 ? 20.245 10.191 -38.135 1.00 50.41 120 HIS A CA 1
ATOM 939 C C . HIS A 1 120 ? 21.719 9.699 -38.066 1.00 50.41 120 HIS A C 1
ATOM 941 O O . HIS A 1 120 ? 22.404 9.608 -39.074 1.00 50.41 120 HIS A O 1
ATOM 947 N N . ALA A 1 121 ? 22.248 9.413 -36.873 1.00 50.66 121 ALA A N 1
ATOM 948 C CA . ALA A 1 121 ? 23.649 9.128 -36.581 1.00 50.66 121 ALA A CA 1
ATOM 949 C C . ALA A 1 121 ? 23.891 7.645 -36.257 1.00 50.66 121 ALA A C 1
ATOM 951 O O . ALA A 1 121 ? 24.799 7.314 -35.498 1.00 50.66 121 ALA A O 1
ATOM 952 N N . VAL A 1 122 ? 23.079 6.749 -36.823 1.00 52.31 122 VAL A N 1
ATOM 953 C CA . VAL A 1 122 ? 23.418 5.319 -36.924 1.00 52.31 122 VAL A CA 1
ATOM 954 C C . VAL A 1 122 ? 23.336 4.849 -38.379 1.00 52.31 122 VAL A C 1
ATOM 956 O O . VAL A 1 122 ? 23.134 3.678 -38.660 1.00 52.31 122 VAL A O 1
ATOM 959 N N . GLU A 1 123 ? 23.556 5.744 -39.338 1.00 54.22 123 GLU A N 1
ATOM 960 C CA . GLU A 1 123 ? 24.235 5.324 -40.560 1.00 54.22 123 GLU A CA 1
ATOM 961 C C . GLU A 1 123 ? 25.724 5.481 -40.270 1.00 54.22 123 GLU A C 1
ATOM 963 O O . GLU A 1 123 ? 26.328 6.526 -40.481 1.00 54.22 123 GLU A O 1
ATOM 968 N N . LEU A 1 124 ? 26.316 4.445 -39.663 1.00 55.91 124 LEU A N 1
ATOM 969 C CA . LEU A 1 124 ? 27.771 4.386 -39.497 1.00 55.91 124 LEU A CA 1
ATOM 970 C C . LEU A 1 124 ? 28.456 4.375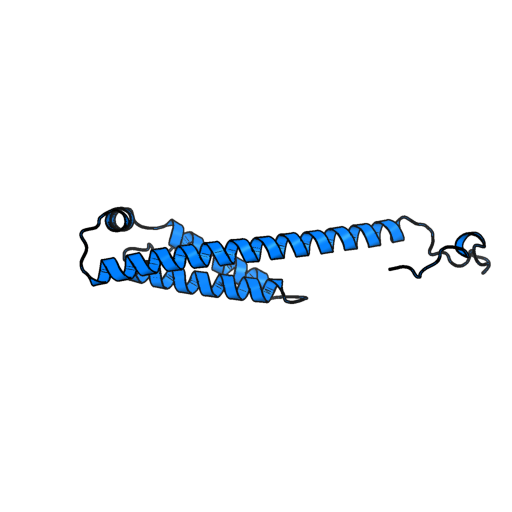 -40.872 1.00 55.91 124 LEU A C 1
ATOM 972 O O . LEU A 1 124 ? 29.601 4.795 -40.987 1.00 55.91 124 LEU A O 1
ATOM 976 N N . TYR A 1 125 ? 27.722 3.932 -41.893 1.00 54.12 125 TYR A N 1
ATOM 977 C CA . TYR A 1 125 ? 28.129 3.833 -43.280 1.00 54.12 125 TYR A CA 1
ATOM 978 C C . TYR A 1 125 ? 27.078 4.485 -44.172 1.00 54.12 125 TYR A C 1
ATOM 980 O O . TYR A 1 125 ? 25.886 4.242 -43.990 1.00 54.12 125 TYR A O 1
ATOM 988 N N . ASN A 1 126 ? 27.527 5.256 -45.158 1.00 61.78 126 ASN A N 1
ATOM 989 C CA . ASN A 1 126 ? 26.667 5.701 -46.248 1.00 61.78 126 ASN A CA 1
ATOM 990 C C . ASN A 1 126 ? 26.224 4.489 -47.117 1.00 61.78 126 ASN A C 1
ATOM 992 O O . ASN A 1 126 ? 26.784 3.395 -46.987 1.00 61.78 126 ASN A O 1
ATOM 996 N N . PRO A 1 127 ? 25.273 4.649 -48.058 1.00 61.97 127 PRO A N 1
ATOM 997 C CA . PRO A 1 127 ? 24.843 3.576 -48.970 1.00 61.97 127 PRO A CA 1
ATOM 998 C C . PRO A 1 127 ? 25.961 2.967 -49.840 1.00 61.97 127 PRO A C 1
ATOM 1000 O O . PRO A 1 127 ? 25.743 1.952 -50.498 1.00 61.97 127 PRO A O 1
ATOM 1003 N N . TYR A 1 128 ? 27.148 3.580 -49.848 1.00 68.81 128 TYR A N 1
ATOM 1004 C CA . TYR A 1 128 ? 28.346 3.143 -50.563 1.00 68.81 128 TYR A CA 1
ATOM 1005 C C . TYR A 1 128 ? 29.384 2.467 -49.644 1.00 68.81 128 TYR A C 1
ATOM 1007 O O . TYR A 1 128 ? 30.450 2.077 -50.114 1.00 68.81 128 TYR A O 1
ATOM 1015 N N . GLY A 1 129 ? 29.081 2.281 -48.353 1.00 59.88 129 GLY A N 1
ATOM 1016 C CA . GLY A 1 129 ? 29.953 1.606 -47.390 1.00 59.88 129 GLY A CA 1
ATOM 1017 C C . GLY A 1 129 ? 31.064 2.477 -46.792 1.00 59.88 129 GLY A C 1
ATOM 1018 O O . GLY A 1 129 ? 31.981 1.940 -46.173 1.00 59.88 129 GLY A O 1
ATOM 1019 N N . GLU A 1 130 ? 31.014 3.800 -46.946 1.00 62.75 130 GLU A N 1
ATOM 1020 C CA . GLU A 1 130 ? 32.020 4.712 -46.390 1.00 62.75 130 GLU A CA 1
ATOM 1021 C C . GLU A 1 130 ? 31.593 5.231 -45.015 1.00 62.75 130 GLU A C 1
ATOM 1023 O O . GLU A 1 130 ? 30.456 5.670 -44.822 1.00 62.75 130 GLU A O 1
ATOM 1028 N N . THR A 1 131 ? 32.516 5.196 -44.052 1.00 61.47 131 THR A N 1
ATOM 1029 C CA . THR A 1 131 ? 32.260 5.660 -42.687 1.00 61.47 131 THR A CA 1
ATOM 1030 C C . THR A 1 131 ? 32.152 7.183 -42.640 1.00 61.47 131 THR A C 1
ATOM 1032 O O . THR A 1 131 ? 33.067 7.874 -43.093 1.00 61.47 131 THR A O 1
ATOM 1035 N N . HIS A 1 132 ? 31.092 7.723 -42.030 1.00 58.84 132 HIS A N 1
ATOM 1036 C CA . HIS A 1 132 ? 30.979 9.164 -41.782 1.00 58.84 132 HIS A CA 1
ATOM 1037 C C . HIS A 1 132 ? 32.145 9.638 -40.895 1.00 58.84 132 HIS A C 1
ATOM 1039 O O . HIS A 1 132 ? 32.200 9.374 -39.692 1.00 58.84 132 HIS A O 1
ATOM 1045 N N . SER A 1 133 ? 33.103 10.342 -41.497 1.00 52.50 133 SER A N 1
ATOM 1046 C CA . SER A 1 133 ? 34.361 10.776 -40.874 1.00 52.50 133 SER A CA 1
ATOM 1047 C C . SER A 1 133 ? 34.177 11.772 -39.721 1.00 52.50 133 SER A C 1
ATOM 1049 O O . SER A 1 133 ? 35.084 11.939 -38.904 1.00 52.50 133 SER A O 1
ATOM 1051 N N . GLU A 1 134 ? 32.992 12.371 -39.589 1.00 54.66 134 GLU A N 1
ATOM 1052 C CA . GLU A 1 134 ? 32.649 13.314 -38.518 1.00 54.66 134 GLU A CA 1
ATOM 1053 C C . GLU A 1 134 ? 32.319 12.639 -37.172 1.00 54.66 134 GLU A C 1
ATOM 1055 O O . GLU A 1 134 ? 32.394 13.282 -36.125 1.00 54.66 134 GLU A O 1
ATOM 1060 N N . LEU A 1 135 ? 32.030 11.330 -37.151 1.00 52.53 135 LEU A N 1
ATOM 1061 C CA . LEU A 1 135 ? 31.728 10.585 -35.915 1.00 52.53 135 LEU A CA 1
ATOM 1062 C C . LEU A 1 135 ? 32.976 10.054 -35.188 1.00 52.53 135 LEU A C 1
ATOM 1064 O O . LEU A 1 135 ? 32.868 9.537 -34.076 1.00 52.53 135 LEU A O 1
ATOM 1068 N N . ARG A 1 136 ? 34.175 10.220 -35.763 1.00 49.44 136 ARG A N 1
ATOM 1069 C CA . ARG A 1 136 ? 35.427 9.648 -35.231 1.00 49.44 136 ARG A CA 1
ATOM 1070 C C . ARG A 1 136 ? 35.884 10.246 -33.888 1.00 49.44 136 ARG A C 1
ATOM 1072 O O . ARG A 1 136 ? 36.735 9.652 -33.239 1.00 49.44 136 ARG A O 1
ATOM 1079 N N . ASN A 1 137 ? 35.317 11.375 -33.451 1.00 51.41 137 ASN A N 1
ATOM 1080 C CA . ASN A 1 137 ? 35.741 12.086 -32.234 1.00 51.41 137 ASN A CA 1
ATOM 1081 C C . ASN A 1 137 ? 34.692 12.151 -31.113 1.00 51.41 137 ASN A C 1
ATOM 1083 O O . ASN A 1 137 ? 34.884 12.889 -30.144 1.00 51.41 137 ASN A O 1
ATOM 1087 N N . ARG A 1 138 ? 33.585 11.401 -31.193 1.00 48.91 138 ARG A N 1
ATOM 1088 C CA . ARG A 1 138 ? 32.665 11.307 -30.051 1.00 48.91 138 ARG A CA 1
ATOM 1089 C C . ARG A 1 138 ? 33.178 10.239 -29.087 1.00 48.91 138 ARG A C 1
ATOM 1091 O O . ARG A 1 138 ? 32.912 9.056 -29.254 1.00 48.91 138 ARG A O 1
ATOM 1098 N N . ASP A 1 139 ? 33.952 10.693 -28.107 1.00 55.44 139 ASP A N 1
ATOM 1099 C CA . ASP A 1 139 ? 34.458 9.907 -26.982 1.00 55.44 139 ASP A CA 1
ATOM 1100 C C . ASP A 1 139 ? 33.277 9.227 -26.258 1.00 55.44 139 ASP A C 1
ATOM 1102 O O . ASP A 1 139 ? 32.534 9.852 -25.503 1.00 55.44 139 ASP A O 1
ATOM 1106 N N . ILE A 1 140 ? 33.065 7.939 -26.529 1.00 50.81 140 ILE A N 1
ATOM 1107 C CA . ILE A 1 140 ? 31.983 7.110 -25.961 1.00 50.81 140 ILE A CA 1
ATOM 1108 C C . ILE A 1 140 ? 32.332 6.568 -24.564 1.00 50.81 140 ILE A C 1
ATOM 1110 O O . ILE A 1 140 ? 31.785 5.566 -24.114 1.00 50.81 140 ILE A O 1
ATOM 1114 N N . GLY A 1 141 ? 33.235 7.237 -23.846 1.00 48.44 141 GLY A N 1
ATOM 1115 C CA . GLY A 1 141 ? 33.746 6.764 -22.566 1.00 48.44 141 GLY A CA 1
ATOM 1116 C C . GLY A 1 141 ? 34.062 7.878 -21.583 1.00 48.44 141 GLY A C 1
ATOM 1117 O O . GLY A 1 141 ? 35.225 8.047 -21.238 1.00 48.44 141 GLY A O 1
ATOM 1118 N N . LYS A 1 142 ? 33.046 8.590 -21.080 1.00 40.12 142 LYS A N 1
ATOM 1119 C CA . LYS A 1 142 ? 33.092 9.196 -19.737 1.00 40.12 142 LYS A CA 1
ATOM 1120 C C . LYS A 1 142 ? 31.725 9.086 -19.061 1.00 40.12 142 LYS A C 1
ATOM 1122 O O . LYS A 1 142 ? 30.753 9.678 -19.526 1.00 40.12 142 LYS A O 1
ATOM 1127 N N . ALA A 1 143 ? 31.699 8.262 -18.013 1.00 37.09 143 ALA A N 1
ATOM 1128 C CA . ALA A 1 143 ? 30.677 8.232 -16.971 1.00 37.09 143 ALA A CA 1
ATOM 1129 C C . ALA A 1 143 ? 30.802 9.461 -16.060 1.00 37.09 143 ALA A C 1
ATOM 1131 O O . ALA A 1 143 ? 31.933 9.996 -15.958 1.00 37.09 143 ALA A O 1
#

Secondary structure (DSSP, 8-state):
-------B-SHHHHHHHHHHHHHHHHHHHHHHHSSS-TTHHHHHHHHHHHHHHHHTB-HHHHHHHH-S-S-HHHHHHHHHHHHHHHHHHHHHHHHHHHHHHHHHHHHHHHHHHHHHHSS-TT-SB-TTS-B-GGGGG------

Foldseek 3Di:
DPPPQDADDALVSLLVLLVQLLVLLVVLVVQLPDPHRPCNVVSVVSNVSSVVNNVRHDVVLVVVLVDPDDDPVRNVSSVSSVVSVVSSVVSVVVSVVSVVVVVVVVVVVVVVVVVVVVPPPPCCADPVRDGPPVVPPPPPDDD

pLDDT: mean 76.81, std 14.91, range [35.62, 92.88]

Sequence (143 aa):
MEDHGKVIETPTELVSVLNDFTAVLELEQEALLAPASEHLDTVVTRKHALLQQINQIHPSLIQKMSQPEGNGDDLQQMVRAKELINTCNQHNRENGALVAQNLKIFRSSISFLSRNMNQHAVELYNPYGETHSELRNRDIGKA

Radius of gyration: 26.28 Å; chains: 1; bounding box: 59×22×78 Å